Protein AF-A0A5C5WNQ5-F1 (afdb_monomer_lite)

Organism: NCBI:txid1938619

Sequence (103 aa):
MANLSSLVKAVCGLSKPLKLADGTALPASTAGWKPIAVTQDRRLCAGVFAKAKRRRKPVFRIIVWRTYRDASGIEKASTVLYPDQVDPTLRLVSQLSERMPSQ

Structure (mmCIF, N/CA/C/O backbone):
data_AF-A0A5C5WNQ5-F1
#
_entry.id   AF-A0A5C5WNQ5-F1
#
loop_
_atom_site.group_PDB
_atom_site.id
_atom_site.type_symbol
_atom_site.label_atom_id
_atom_site.label_alt_id
_atom_site.label_comp_id
_atom_site.label_asym_id
_atom_site.label_entity_id
_atom_site.label_seq_id
_atom_site.pdbx_PDB_ins_code
_atom_site.Cartn_x
_atom_site.Cartn_y
_atom_site.Cartn_z
_atom_site.occupancy
_atom_site.B_iso_or_equiv
_atom_site.auth_seq_id
_atom_site.auth_comp_id
_atom_site.auth_asym_id
_atom_site.auth_atom_id
_atom_site.pdbx_PDB_model_num
ATOM 1 N N . MET A 1 1 ? 27.068 17.906 9.321 1.00 37.78 1 MET A N 1
ATOM 2 C CA . MET A 1 1 ? 27.044 16.471 9.681 1.00 37.78 1 MET A CA 1
ATOM 3 C C . MET A 1 1 ? 25.910 15.809 8.913 1.00 37.78 1 MET A C 1
ATOM 5 O O . MET A 1 1 ? 24.752 16.011 9.259 1.00 37.78 1 MET A O 1
ATOM 9 N N . ALA A 1 2 ? 26.210 15.132 7.803 1.00 41.47 2 ALA A N 1
ATOM 10 C CA . ALA A 1 2 ? 25.186 14.435 7.030 1.00 41.47 2 ALA A CA 1
ATOM 11 C C . ALA A 1 2 ? 24.722 13.208 7.828 1.00 41.47 2 ALA A C 1
ATOM 13 O O . ALA A 1 2 ? 25.519 12.324 8.129 1.00 41.47 2 ALA A O 1
ATOM 14 N N . ASN A 1 3 ? 23.446 13.179 8.220 1.00 50.44 3 ASN A N 1
ATOM 15 C CA . ASN A 1 3 ? 22.863 12.043 8.930 1.00 50.44 3 ASN A CA 1
ATOM 16 C C . ASN A 1 3 ? 23.037 10.776 8.084 1.00 50.44 3 ASN A C 1
ATOM 18 O O . ASN A 1 3 ? 22.700 10.793 6.903 1.00 50.44 3 ASN A O 1
ATOM 22 N N . LEU A 1 4 ? 23.496 9.673 8.676 1.00 54.22 4 LEU A N 1
ATOM 23 C CA . LEU A 1 4 ? 23.700 8.379 8.003 1.00 54.22 4 LEU A CA 1
ATOM 24 C C . LEU A 1 4 ? 22.473 7.937 7.169 1.00 54.22 4 LEU A C 1
ATOM 26 O O . LEU A 1 4 ? 22.600 7.353 6.097 1.00 54.22 4 LEU A O 1
ATOM 30 N N . SER A 1 5 ? 21.270 8.315 7.617 1.00 53.09 5 SER A N 1
ATOM 31 C CA . SER A 1 5 ? 20.003 8.081 6.912 1.00 53.09 5 SER A CA 1
ATOM 32 C C . SER A 1 5 ? 19.886 8.794 5.559 1.00 53.09 5 SER A C 1
ATOM 34 O O . SER A 1 5 ? 19.148 8.330 4.697 1.00 53.09 5 SER A O 1
ATOM 36 N N . SER A 1 6 ? 20.586 9.911 5.354 1.00 51.81 6 SER A N 1
ATOM 37 C CA . SER A 1 6 ? 20.645 10.636 4.077 1.00 51.81 6 SER A CA 1
ATOM 38 C C . SER A 1 6 ? 21.569 9.954 3.065 1.00 51.81 6 SER A C 1
ATOM 40 O O . SER A 1 6 ? 21.236 9.902 1.885 1.00 51.81 6 SER A O 1
ATOM 42 N N . LEU A 1 7 ? 22.661 9.346 3.538 1.00 50.31 7 LEU A N 1
ATOM 43 C CA . LEU A 1 7 ? 23.603 8.574 2.724 1.00 50.31 7 LEU A CA 1
ATOM 44 C C . LEU A 1 7 ? 22.976 7.267 2.225 1.00 50.31 7 LEU A C 1
ATOM 46 O O . LEU A 1 7 ? 23.028 6.983 1.034 1.00 50.31 7 LEU A O 1
ATOM 50 N N . VAL A 1 8 ? 22.284 6.528 3.099 1.00 54.69 8 VAL A N 1
ATOM 51 C CA . VAL A 1 8 ? 21.554 5.308 2.700 1.00 54.69 8 VAL A CA 1
ATOM 52 C C . VAL A 1 8 ? 20.445 5.628 1.686 1.00 54.69 8 VAL A C 1
ATOM 54 O O . VAL A 1 8 ? 20.282 4.919 0.698 1.00 54.69 8 VAL A O 1
ATOM 57 N N . LYS A 1 9 ? 19.721 6.742 1.863 1.00 46.84 9 LYS A N 1
ATOM 58 C CA . LYS A 1 9 ? 18.683 7.183 0.912 1.00 46.84 9 LYS A CA 1
ATOM 59 C C . LYS A 1 9 ? 19.246 7.559 -0.458 1.00 46.84 9 LYS A C 1
ATOM 61 O O . LYS A 1 9 ? 18.605 7.265 -1.462 1.00 46.84 9 LYS A O 1
ATOM 66 N N . ALA A 1 10 ? 20.429 8.172 -0.497 1.00 48.16 10 ALA A N 1
ATOM 67 C CA . ALA A 1 10 ? 21.107 8.514 -1.743 1.00 48.16 10 ALA A CA 1
ATOM 68 C C . ALA A 1 10 ? 21.571 7.261 -2.507 1.00 48.16 10 ALA A C 1
ATOM 70 O O . ALA A 1 10 ? 21.353 7.174 -3.711 1.00 48.16 10 ALA A O 1
ATOM 71 N N . VAL A 1 11 ? 22.122 6.262 -1.806 1.00 52.59 11 VAL A N 1
ATOM 72 C CA . VAL A 1 11 ? 22.558 4.985 -2.406 1.00 52.59 11 VAL A CA 1
ATOM 73 C C . VAL A 1 11 ? 21.373 4.167 -2.940 1.00 52.59 11 VAL A C 1
ATOM 75 O O . VAL A 1 11 ? 21.499 3.497 -3.960 1.00 52.59 11 VAL A O 1
ATOM 78 N N . CYS A 1 12 ? 20.195 4.266 -2.315 1.00 53.94 12 CYS A N 1
ATOM 79 C CA . CYS A 1 12 ? 18.974 3.596 -2.779 1.00 53.94 12 CYS A CA 1
ATOM 80 C C . CYS A 1 12 ? 18.162 4.388 -3.829 1.00 53.94 12 CYS A C 1
ATOM 82 O O . CYS A 1 12 ? 17.070 3.951 -4.188 1.00 53.94 12 CYS A O 1
ATOM 84 N N . GLY A 1 13 ? 18.643 5.542 -4.312 1.00 46.59 13 GLY A N 1
ATOM 85 C CA . GLY A 1 13 ? 17.927 6.346 -5.316 1.00 46.59 13 GLY A CA 1
ATOM 86 C C . GLY A 1 13 ? 16.641 7.010 -4.803 1.00 46.59 13 GLY A C 1
ATOM 87 O O . GLY A 1 13 ? 15.755 7.347 -5.583 1.00 46.59 13 GLY A O 1
ATOM 88 N N . LEU A 1 14 ? 16.499 7.213 -3.492 1.00 51.38 14 LEU A N 1
ATOM 89 C CA . LEU A 1 14 ? 15.317 7.837 -2.895 1.00 51.38 14 LEU A CA 1
ATOM 90 C C . LEU A 1 14 ? 15.475 9.362 -2.906 1.00 51.38 14 LEU A C 1
ATOM 92 O O . LEU A 1 14 ? 16.133 9.942 -2.040 1.00 51.38 14 LEU A O 1
ATOM 96 N N . SER A 1 15 ? 14.875 10.039 -3.887 1.00 46.56 15 SER A N 1
ATOM 97 C CA . SER A 1 15 ? 14.902 11.507 -3.934 1.00 46.56 15 SER A CA 1
ATOM 98 C C . SER A 1 15 ? 13.856 12.120 -2.989 1.00 46.56 15 SER A C 1
ATOM 100 O O . SER A 1 15 ? 12.682 11.746 -3.019 1.00 46.56 15 SER A O 1
ATOM 102 N N . LYS A 1 16 ? 14.293 13.093 -2.166 1.00 51.75 16 LYS A N 1
ATOM 103 C CA . LYS A 1 16 ? 13.526 13.784 -1.096 1.00 51.75 16 LYS A CA 1
ATOM 104 C C . LYS A 1 16 ? 13.107 12.824 0.038 1.00 51.75 16 LYS A C 1
ATOM 106 O O . LYS A 1 16 ? 13.247 11.618 -0.123 1.00 51.75 16 LYS A O 1
ATOM 111 N N . PRO A 1 17 ? 12.697 13.287 1.242 1.00 53.25 17 PRO A N 1
ATOM 112 C CA . PRO A 1 17 ? 12.402 12.377 2.350 1.00 53.25 17 PRO A CA 1
ATOM 113 C C . PRO A 1 17 ? 11.101 11.606 2.082 1.00 53.25 17 PRO A C 1
ATOM 115 O O . PRO A 1 17 ? 10.059 11.889 2.669 1.00 53.25 17 PRO A O 1
ATOM 118 N N . LEU A 1 18 ? 11.169 10.619 1.191 1.00 58.59 18 LEU A N 1
ATOM 119 C CA . LEU A 1 18 ? 10.185 9.564 1.069 1.00 58.59 18 LEU A CA 1
ATOM 120 C C . LEU A 1 18 ? 10.155 8.861 2.420 1.00 58.59 18 LEU A C 1
ATOM 122 O O . LEU A 1 18 ? 11.172 8.374 2.928 1.00 58.59 18 LEU A O 1
ATOM 126 N N . LYS A 1 19 ? 8.987 8.906 3.058 1.00 66.75 19 LYS A N 1
ATOM 127 C CA . LYS A 1 19 ? 8.743 8.076 4.226 1.00 66.75 19 LYS A CA 1
ATOM 128 C C . LYS A 1 19 ? 8.670 6.646 3.725 1.00 66.75 19 LYS A C 1
ATOM 130 O O . LYS A 1 19 ? 7.908 6.359 2.808 1.00 66.75 19 LYS A O 1
ATOM 135 N N . LEU A 1 20 ? 9.491 5.794 4.317 1.00 69.00 20 LEU A N 1
ATOM 136 C CA . LEU A 1 20 ? 9.427 4.366 4.093 1.00 69.00 20 LEU A CA 1
ATOM 137 C C . LEU A 1 20 ? 8.574 3.756 5.202 1.00 69.00 20 LEU A C 1
ATOM 139 O O . LEU A 1 20 ? 8.750 4.109 6.371 1.00 69.00 20 LEU A O 1
ATOM 143 N N . ALA A 1 21 ? 7.668 2.860 4.835 1.00 69.38 21 ALA A N 1
ATOM 144 C CA . ALA A 1 21 ? 7.073 1.903 5.762 1.00 69.38 21 ALA A CA 1
ATOM 145 C C . ALA A 1 21 ? 7.347 0.507 5.210 1.00 69.38 21 ALA A C 1
ATOM 147 O O . ALA A 1 21 ? 7.141 0.273 4.020 1.00 69.38 21 ALA A O 1
ATOM 148 N N . ASP A 1 22 ? 7.892 -0.376 6.045 1.00 69.31 22 ASP A N 1
ATOM 149 C CA . ASP A 1 22 ? 8.274 -1.743 5.665 1.00 69.31 22 ASP A CA 1
ATOM 150 C C . ASP A 1 22 ? 9.117 -1.816 4.375 1.00 69.31 22 ASP A C 1
ATOM 152 O O . ASP A 1 22 ? 8.948 -2.698 3.540 1.00 69.31 22 ASP A O 1
ATOM 156 N N . GLY A 1 23 ? 10.016 -0.842 4.182 1.00 69.88 23 GLY A N 1
ATOM 157 C CA . GLY A 1 23 ? 10.899 -0.768 3.011 1.00 69.88 23 GLY A CA 1
ATOM 158 C C . GLY A 1 23 ? 10.255 -0.231 1.727 1.00 69.88 23 GLY A C 1
ATOM 159 O O . GLY A 1 23 ? 10.952 -0.120 0.727 1.00 69.88 23 GLY A O 1
ATOM 160 N N . THR A 1 24 ? 8.975 0.155 1.746 1.00 72.56 24 THR A N 1
ATOM 161 C CA . THR A 1 24 ? 8.272 0.702 0.571 1.00 72.56 24 THR A CA 1
ATOM 162 C C . THR A 1 24 ? 8.155 2.218 0.604 1.00 72.56 24 THR A C 1
ATOM 164 O O . THR A 1 24 ? 7.870 2.815 1.648 1.00 72.56 24 THR A O 1
ATOM 167 N N . ALA A 1 25 ? 8.327 2.855 -0.557 1.00 80.31 25 ALA A N 1
ATOM 168 C CA . ALA A 1 25 ? 8.052 4.275 -0.727 1.00 80.31 25 ALA A CA 1
ATOM 169 C C . ALA A 1 25 ? 6.565 4.577 -0.486 1.00 80.31 25 ALA A C 1
ATOM 171 O O . ALA A 1 25 ? 5.687 4.040 -1.165 1.00 80.31 25 ALA A O 1
ATOM 172 N N . LEU A 1 26 ? 6.278 5.469 0.465 1.00 82.81 26 LEU A N 1
ATOM 173 C CA . LEU A 1 26 ? 4.919 5.931 0.725 1.00 82.81 26 LEU A CA 1
ATOM 174 C C . LEU A 1 26 ? 4.540 7.123 -0.167 1.00 82.81 26 LEU A C 1
ATOM 176 O O . LEU A 1 26 ? 5.367 8.007 -0.417 1.00 82.81 26 LEU A O 1
ATOM 180 N N . PRO A 1 27 ? 3.268 7.223 -0.592 1.00 82.50 27 PRO A N 1
ATOM 181 C CA . PRO A 1 27 ? 2.780 8.375 -1.333 1.00 82.50 27 PRO A CA 1
ATOM 182 C C . PRO A 1 27 ? 2.750 9.619 -0.440 1.00 82.50 27 PRO A C 1
ATOM 184 O O . PRO A 1 27 ? 2.461 9.544 0.757 1.00 82.50 27 PRO A O 1
ATOM 187 N N . ALA A 1 28 ? 2.974 10.794 -1.033 1.00 80.19 28 ALA A N 1
ATOM 188 C CA . ALA A 1 28 ? 3.018 12.067 -0.307 1.00 80.19 28 ALA A CA 1
ATOM 189 C C . ALA A 1 28 ? 1.726 12.377 0.481 1.00 80.19 28 ALA A C 1
ATOM 191 O O . ALA A 1 28 ? 1.772 13.049 1.510 1.00 80.19 28 ALA A O 1
ATOM 192 N N . SER A 1 29 ? 0.582 11.830 0.056 1.00 77.19 29 SER A N 1
ATOM 193 C CA . SER A 1 29 ? -0.713 11.958 0.741 1.00 77.19 29 SER A CA 1
ATOM 194 C C . SER A 1 29 ? -0.742 11.351 2.155 1.00 77.19 29 SER A C 1
ATOM 196 O O . SER A 1 29 ? -1.631 11.682 2.943 1.00 77.19 29 SER A O 1
ATOM 198 N N . THR A 1 30 ? 0.229 10.497 2.497 1.00 81.62 30 THR A N 1
ATOM 199 C CA . THR A 1 30 ? 0.402 9.900 3.836 1.00 81.62 30 THR A CA 1
ATOM 200 C C . THR A 1 30 ? 1.173 10.806 4.799 1.00 81.62 30 THR A C 1
ATOM 202 O O . THR A 1 30 ? 1.344 10.469 5.974 1.00 81.62 30 THR A O 1
ATOM 205 N N . ALA A 1 31 ? 1.637 11.979 4.354 1.00 81.56 31 ALA A N 1
ATOM 206 C CA . ALA A 1 31 ? 2.351 12.916 5.212 1.00 81.56 31 ALA A CA 1
ATOM 207 C C . ALA A 1 31 ? 1.505 13.304 6.443 1.00 81.56 31 ALA A C 1
ATOM 209 O O . ALA A 1 31 ? 0.366 13.754 6.344 1.00 81.56 31 ALA A O 1
ATOM 210 N N . GLY A 1 32 ? 2.073 13.104 7.635 1.00 81.75 32 GLY A N 1
ATOM 211 C CA . GLY A 1 32 ? 1.398 13.358 8.912 1.00 81.75 32 GLY A CA 1
ATOM 212 C C . GLY A 1 32 ? 0.442 12.251 9.374 1.00 81.75 32 GLY A C 1
ATOM 213 O O . GLY A 1 32 ? -0.234 12.437 10.386 1.00 81.75 32 GLY A O 1
ATOM 214 N N . TRP A 1 33 ? 0.394 11.118 8.673 1.00 86.06 33 TRP A N 1
ATOM 215 C CA . TRP A 1 33 ? -0.302 9.915 9.116 1.00 86.06 33 TRP A CA 1
ATOM 216 C C . TRP A 1 33 ? 0.695 8.858 9.610 1.00 86.06 33 TRP A C 1
ATOM 218 O O . TRP A 1 33 ? 1.822 8.774 9.116 1.00 86.06 33 TRP A O 1
ATOM 228 N N . LYS A 1 34 ? 0.290 8.066 10.606 1.00 86.50 34 LYS A N 1
ATOM 229 C CA . LYS A 1 34 ? 1.065 6.946 11.150 1.00 86.50 34 LYS A CA 1
ATOM 230 C C . LYS A 1 34 ? 0.615 5.648 10.464 1.00 86.50 34 LYS A C 1
ATOM 232 O O . LYS A 1 34 ? -0.581 5.364 10.526 1.00 86.50 34 LYS A O 1
ATOM 237 N N . PRO A 1 35 ? 1.512 4.873 9.829 1.00 86.31 35 PRO A N 1
ATOM 238 C CA . PRO A 1 35 ? 1.156 3.559 9.299 1.00 86.31 35 PRO A CA 1
ATOM 239 C C . PRO A 1 35 ? 0.821 2.605 10.454 1.00 86.31 35 PRO A C 1
ATOM 241 O O . PRO A 1 35 ? 1.513 2.604 11.474 1.00 86.31 35 PRO A O 1
ATOM 244 N N . ILE A 1 36 ? -0.261 1.840 10.310 1.00 86.06 36 ILE A N 1
ATOM 245 C CA . ILE A 1 36 ? -0.674 0.786 11.254 1.00 86.06 36 ILE A CA 1
ATOM 246 C C . ILE A 1 36 ? -0.384 -0.583 10.656 1.00 86.06 36 ILE A C 1
ATOM 248 O O . ILE A 1 36 ? 0.230 -1.418 11.305 1.00 86.06 36 ILE A O 1
ATOM 252 N N . ALA A 1 37 ? -0.823 -0.787 9.419 1.00 85.81 37 ALA A N 1
ATOM 253 C CA . ALA A 1 37 ? -0.601 -2.006 8.667 1.00 85.81 37 ALA A CA 1
ATOM 254 C C . ALA A 1 37 ? -0.326 -1.625 7.218 1.00 85.81 37 ALA A C 1
ATOM 256 O O . ALA A 1 37 ? -1.023 -0.771 6.662 1.00 85.81 37 ALA A O 1
ATOM 257 N N . VAL A 1 38 ? 0.682 -2.249 6.620 1.00 86.31 38 VAL A N 1
ATOM 258 C CA . VAL A 1 38 ? 0.997 -2.134 5.199 1.00 86.31 38 VAL A CA 1
ATOM 259 C C . VAL A 1 38 ? 1.093 -3.546 4.627 1.00 86.31 38 VAL A C 1
ATOM 261 O O . VAL A 1 38 ? 1.565 -4.482 5.276 1.00 86.31 38 VAL A O 1
ATOM 264 N N . THR A 1 39 ? 0.576 -3.716 3.420 1.00 87.25 39 THR A N 1
ATOM 265 C CA . THR A 1 39 ? 0.716 -4.930 2.624 1.00 87.25 39 THR A CA 1
ATOM 266 C C . THR A 1 39 ? 1.118 -4.544 1.209 1.00 87.25 39 THR A C 1
ATOM 268 O O . THR A 1 39 ? 0.816 -3.444 0.737 1.00 87.25 39 THR A O 1
ATOM 271 N N . GLN A 1 40 ? 1.831 -5.438 0.541 1.00 85.81 40 GLN A N 1
ATOM 272 C CA . GLN A 1 40 ? 2.346 -5.217 -0.799 1.00 85.81 40 GLN A CA 1
ATOM 273 C C . GLN A 1 40 ? 2.193 -6.479 -1.640 1.00 85.81 40 GLN A C 1
ATOM 275 O O . GLN A 1 40 ? 2.413 -7.588 -1.155 1.00 85.81 40 GLN A O 1
ATOM 280 N N . ASP A 1 41 ? 1.864 -6.286 -2.911 1.00 84.75 41 ASP A N 1
ATOM 281 C CA . ASP A 1 41 ? 1.897 -7.304 -3.951 1.00 84.75 41 ASP A CA 1
ATOM 282 C C . ASP A 1 41 ? 2.568 -6.725 -5.200 1.00 84.75 41 ASP A C 1
ATOM 284 O O . ASP A 1 41 ? 2.009 -5.886 -5.914 1.00 84.75 41 ASP A O 1
ATOM 288 N N . ARG A 1 42 ? 3.800 -7.182 -5.454 1.00 80.38 42 ARG A N 1
ATOM 289 C CA . ARG A 1 42 ? 4.666 -6.798 -6.580 1.00 80.38 42 ARG A CA 1
ATOM 290 C C . ARG A 1 42 ? 4.874 -5.286 -6.718 1.00 80.38 42 ARG A C 1
ATOM 292 O O . ARG A 1 42 ? 5.895 -4.769 -6.286 1.00 80.38 42 ARG A O 1
ATOM 299 N N . ARG A 1 43 ? 3.945 -4.598 -7.387 1.00 81.38 43 ARG A N 1
ATOM 300 C CA . ARG A 1 43 ? 3.990 -3.156 -7.696 1.00 81.38 43 ARG A CA 1
ATOM 301 C C . ARG A 1 43 ? 2.880 -2.363 -7.015 1.00 81.38 43 ARG A C 1
ATOM 303 O O . ARG A 1 43 ? 2.867 -1.142 -7.132 1.00 81.38 43 ARG A O 1
ATOM 310 N N . LEU A 1 44 ? 1.939 -3.039 -6.363 1.00 88.38 44 LEU A N 1
ATOM 311 C CA . LEU A 1 44 ? 0.827 -2.437 -5.645 1.00 88.38 44 LEU A CA 1
ATOM 312 C C . LEU A 1 44 ? 1.047 -2.593 -4.148 1.00 88.38 44 LEU A C 1
ATOM 314 O O . LEU A 1 44 ? 1.507 -3.619 -3.659 1.00 88.38 44 LEU A O 1
ATOM 318 N N . CYS A 1 45 ? 0.686 -1.558 -3.422 1.00 89.06 45 CYS A N 1
ATOM 319 C CA . CYS A 1 45 ? 0.786 -1.471 -1.986 1.00 89.06 45 CYS A CA 1
ATOM 320 C C . CYS A 1 45 ? -0.547 -0.957 -1.459 1.00 89.06 45 CYS A C 1
ATOM 322 O O . CYS A 1 45 ? -1.181 -0.088 -2.061 1.00 89.06 45 CYS A O 1
ATOM 324 N N . ALA A 1 46 ? -0.961 -1.467 -0.314 1.00 89.69 46 ALA A N 1
ATOM 325 C CA . ALA A 1 46 ? -2.107 -0.961 0.411 1.00 89.69 46 ALA A CA 1
ATOM 326 C C . ALA A 1 46 ? -1.712 -0.770 1.870 1.00 89.69 46 ALA A C 1
ATOM 328 O O . ALA A 1 46 ? -0.934 -1.542 2.428 1.00 89.69 46 ALA A O 1
ATOM 329 N N . GLY A 1 47 ? -2.257 0.255 2.511 1.00 88.50 47 GLY A N 1
ATOM 330 C CA . GLY A 1 47 ? -1.941 0.543 3.897 1.00 88.50 47 GLY A CA 1
ATOM 331 C C . GLY A 1 47 ? -3.071 1.232 4.631 1.00 88.50 47 GLY A C 1
ATOM 332 O O . GLY A 1 47 ? -3.813 2.041 4.068 1.00 88.50 47 GLY A O 1
ATOM 333 N N . VAL A 1 48 ? -3.165 0.914 5.915 1.00 87.94 48 VAL A N 1
ATOM 334 C CA . VAL A 1 48 ? -4.038 1.569 6.881 1.00 87.94 48 VAL A CA 1
ATOM 335 C C . VAL A 1 48 ? -3.205 2.570 7.653 1.00 87.94 48 VAL A C 1
ATOM 337 O O . VAL A 1 48 ? -2.190 2.229 8.265 1.00 87.94 48 VAL A O 1
ATOM 340 N N . PHE A 1 49 ? -3.660 3.812 7.660 1.00 88.31 49 PHE A N 1
ATOM 341 C CA . PHE A 1 49 ? -2.980 4.905 8.322 1.00 88.31 49 PHE A CA 1
ATOM 342 C C . PHE A 1 49 ? -3.894 5.546 9.356 1.00 88.31 49 PHE A C 1
ATOM 344 O O . PHE A 1 49 ? -5.058 5.819 9.072 1.00 88.31 49 PHE A O 1
ATOM 351 N N . ALA A 1 50 ? -3.361 5.849 10.535 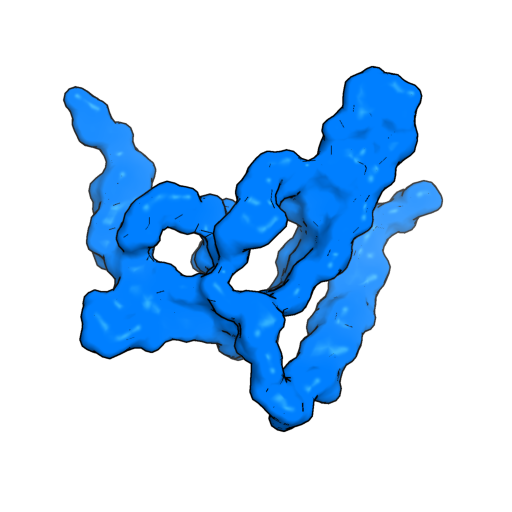1.00 87.75 50 ALA A N 1
ATOM 352 C CA . ALA A 1 50 ? -4.066 6.604 11.559 1.00 87.75 50 ALA A CA 1
ATOM 353 C C . ALA A 1 50 ? -3.516 8.015 11.706 1.00 87.75 50 ALA A C 1
ATOM 355 O O . ALA A 1 50 ? -2.307 8.259 11.677 1.00 87.75 50 ALA A O 1
ATOM 356 N N . LYS A 1 51 ? -4.424 8.950 11.962 1.00 87.50 51 LYS A N 1
ATOM 357 C CA . LYS A 1 51 ? -4.097 10.283 12.449 1.00 87.50 51 LYS A CA 1
ATOM 358 C C . LYS A 1 51 ? -4.713 10.463 13.827 1.00 87.50 51 LYS A C 1
ATOM 360 O O . LYS A 1 51 ? -5.938 10.496 13.978 1.00 87.50 51 LYS A O 1
ATOM 365 N N . ALA A 1 52 ? -3.848 10.574 14.833 1.00 79.56 52 ALA A N 1
ATOM 366 C CA . ALA A 1 52 ? -4.267 10.872 16.192 1.00 79.56 52 ALA A CA 1
ATOM 367 C C . ALA A 1 52 ? -4.917 12.262 16.242 1.00 79.56 52 ALA A C 1
ATOM 369 O O . ALA A 1 52 ? -4.396 13.232 15.685 1.00 79.56 52 ALA A O 1
ATOM 370 N N . LYS A 1 53 ? -6.059 12.364 16.924 1.00 78.81 53 LYS A N 1
ATOM 371 C CA . LYS A 1 53 ? -6.693 13.639 17.266 1.00 78.81 53 LYS A CA 1
ATOM 372 C C . LYS A 1 53 ? -6.614 13.801 18.779 1.00 78.81 53 LYS A C 1
ATOM 374 O O . LYS A 1 53 ? -7.059 12.923 19.501 1.00 78.81 53 LYS A O 1
ATOM 379 N N . ARG A 1 54 ? -6.090 14.937 19.260 1.00 70.25 54 ARG A N 1
ATOM 380 C CA . ARG A 1 54 ? -5.850 15.209 20.697 1.00 70.25 54 ARG A CA 1
ATOM 381 C C . ARG A 1 54 ? -7.044 14.914 21.623 1.00 70.25 54 ARG A C 1
ATOM 383 O O . ARG A 1 54 ? -6.824 14.627 22.787 1.00 70.25 54 ARG A O 1
ATOM 390 N N . ARG A 1 55 ? -8.285 15.041 21.136 1.00 73.50 55 ARG A N 1
ATOM 391 C CA . ARG A 1 55 ? -9.520 14.915 21.940 1.00 73.50 55 ARG A CA 1
ATOM 392 C C . ARG A 1 55 ? -10.617 14.065 21.284 1.00 73.50 55 ARG A C 1
ATOM 394 O O . ARG A 1 55 ? -11.770 14.136 21.689 1.00 73.50 55 ARG A O 1
ATOM 401 N N . ARG A 1 56 ? -10.312 13.333 20.210 1.00 75.69 56 ARG A N 1
ATOM 402 C CA . ARG A 1 56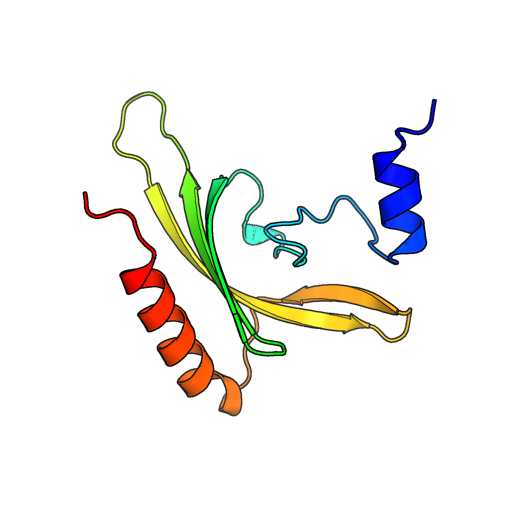 ? -11.310 12.540 19.466 1.00 75.69 56 ARG A CA 1
ATOM 403 C C . ARG A 1 56 ? -10.740 11.175 19.113 1.00 75.69 56 ARG A C 1
ATOM 405 O O . ARG A 1 56 ? -9.522 11.026 19.043 1.00 75.69 56 ARG A O 1
ATOM 412 N N . LYS A 1 57 ? -11.632 10.220 18.826 1.00 79.75 57 LYS A N 1
ATOM 413 C CA . LYS A 1 57 ? -11.254 8.921 18.259 1.00 79.75 57 LYS A CA 1
ATOM 414 C C . LYS A 1 57 ? -10.309 9.127 17.057 1.00 79.75 57 LYS A C 1
ATOM 416 O O . LYS A 1 57 ? -10.508 10.084 16.291 1.00 79.75 57 LYS A O 1
ATOM 421 N N . PRO A 1 58 ? -9.262 8.294 16.919 1.00 81.31 58 PRO A N 1
ATOM 422 C CA . PRO A 1 58 ? -8.331 8.385 15.801 1.00 81.31 58 PRO A CA 1
ATOM 423 C C . PRO A 1 58 ? -9.085 8.269 14.474 1.00 81.31 58 PRO A C 1
ATOM 425 O O . PRO A 1 58 ? -10.061 7.531 14.363 1.00 81.31 58 PRO A O 1
ATOM 428 N N . VAL A 1 59 ? -8.645 9.033 13.473 1.00 85.75 59 VAL A N 1
ATOM 429 C CA . VAL A 1 59 ? -9.169 8.894 12.109 1.00 85.75 59 VAL A CA 1
ATOM 430 C C . VAL A 1 59 ? -8.286 7.908 11.377 1.00 85.75 59 VAL A C 1
ATOM 432 O O . VAL A 1 59 ? -7.067 8.086 11.352 1.00 85.75 59 VAL A O 1
ATOM 435 N N . PHE A 1 60 ? -8.909 6.911 10.766 1.00 85.44 60 PHE A N 1
ATOM 436 C CA . PHE A 1 60 ? -8.235 5.924 9.939 1.00 85.44 60 PHE A CA 1
ATOM 437 C C . PHE A 1 60 ? -8.455 6.241 8.464 1.00 85.44 60 PHE A C 1
ATOM 439 O O . PHE A 1 60 ? -9.495 6.778 8.077 1.00 85.44 60 PHE A O 1
ATOM 446 N N . ARG A 1 61 ? -7.463 5.923 7.641 1.00 85.12 61 ARG A N 1
ATOM 447 C CA . ARG A 1 61 ? -7.536 6.042 6.190 1.00 85.12 61 ARG A CA 1
ATOM 448 C C . ARG A 1 61 ? -6.867 4.838 5.555 1.00 85.12 61 ARG A C 1
ATOM 450 O O . ARG A 1 61 ? -5.723 4.535 5.882 1.00 85.12 61 ARG A O 1
ATOM 457 N N . ILE A 1 62 ? -7.572 4.196 4.633 1.00 86.94 62 ILE A N 1
ATOM 458 C CA . ILE A 1 62 ? -7.001 3.178 3.754 1.00 86.94 62 ILE A CA 1
ATOM 459 C C . ILE A 1 62 ? -6.496 3.894 2.505 1.00 86.94 62 ILE A C 1
ATOM 461 O O . ILE A 1 62 ? -7.189 4.746 1.942 1.00 86.94 62 ILE A O 1
ATOM 465 N N . ILE A 1 63 ? -5.263 3.603 2.109 1.00 88.06 63 ILE A N 1
ATOM 466 C CA . ILE A 1 63 ? -4.654 4.136 0.893 1.00 88.06 63 ILE A CA 1
ATOM 467 C C . ILE A 1 63 ? -4.081 2.961 0.124 1.00 88.06 63 ILE A C 1
ATOM 469 O O . ILE A 1 63 ? -3.392 2.126 0.701 1.00 88.06 63 ILE A O 1
ATOM 473 N N . VAL A 1 64 ? -4.344 2.937 -1.176 1.00 89.00 64 VAL A N 1
ATOM 474 C CA . VAL A 1 64 ? -3.720 2.015 -2.119 1.00 89.00 64 VAL A CA 1
ATOM 475 C C . VAL A 1 64 ? -2.870 2.850 -3.064 1.00 89.00 64 VAL A C 1
ATOM 477 O O . VAL A 1 64 ? -3.282 3.928 -3.504 1.00 89.00 64 VAL A O 1
ATOM 480 N N . TRP A 1 65 ? -1.652 2.399 -3.319 1.00 89.94 65 TRP A N 1
ATOM 481 C CA . TRP A 1 65 ? -0.712 3.069 -4.199 1.00 89.94 65 TRP A CA 1
ATOM 482 C C . TRP A 1 65 ? 0.133 2.053 -4.948 1.00 89.94 65 TRP A C 1
ATOM 484 O O . TRP A 1 65 ? 0.282 0.913 -4.530 1.00 89.94 65 TRP A O 1
ATOM 494 N N . ARG A 1 66 ? 0.715 2.481 -6.060 1.00 88.06 66 ARG A N 1
ATOM 495 C CA . ARG A 1 66 ? 1.748 1.743 -6.772 1.00 88.06 66 ARG A CA 1
ATOM 496 C C . ARG A 1 66 ? 3.114 2.336 -6.494 1.00 88.06 66 ARG A C 1
ATOM 498 O O . ARG A 1 66 ? 3.242 3.562 -6.405 1.00 88.06 66 ARG A O 1
ATOM 505 N N . THR A 1 67 ? 4.122 1.482 -6.425 1.00 86.06 67 THR A N 1
ATOM 506 C CA . THR A 1 67 ? 5.528 1.884 -6.440 1.00 86.06 67 THR A CA 1
ATOM 507 C C . THR A 1 67 ? 6.133 1.575 -7.806 1.00 86.06 67 THR A C 1
ATOM 509 O O . THR A 1 67 ? 5.825 0.567 -8.445 1.00 86.06 67 THR A O 1
ATOM 512 N N . TYR A 1 68 ? 6.950 2.487 -8.317 1.00 84.38 68 TYR A N 1
ATOM 513 C CA . TYR A 1 68 ? 7.668 2.307 -9.576 1.00 84.38 68 TYR A CA 1
ATOM 514 C C . TYR A 1 68 ? 8.980 3.078 -9.537 1.00 84.38 68 TYR A C 1
ATOM 516 O O . TYR A 1 68 ? 9.093 4.074 -8.828 1.00 84.38 68 TYR A O 1
ATOM 524 N N . ARG A 1 69 ? 9.970 2.635 -10.312 1.00 83.56 69 ARG A N 1
ATOM 525 C CA . ARG A 1 69 ? 11.171 3.431 -10.566 1.00 83.56 69 ARG A CA 1
ATOM 526 C C . ARG A 1 69 ? 10.962 4.252 -11.824 1.00 83.56 69 ARG A C 1
ATOM 528 O O . ARG A 1 69 ? 10.463 3.727 -12.820 1.00 83.56 69 ARG A O 1
ATOM 535 N N . ASP A 1 70 ? 11.286 5.535 -11.764 1.00 82.06 70 ASP A N 1
ATOM 536 C CA . ASP A 1 70 ? 11.319 6.359 -12.966 1.00 82.06 70 ASP A CA 1
ATOM 537 C C . ASP A 1 70 ? 12.556 6.053 -13.825 1.00 82.06 70 ASP A C 1
ATOM 539 O O . ASP A 1 70 ? 13.414 5.249 -13.456 1.00 82.06 70 ASP A O 1
ATOM 543 N N . ALA A 1 71 ? 12.642 6.694 -14.993 1.00 82.38 71 ALA A N 1
ATOM 544 C CA . ALA A 1 71 ? 13.765 6.528 -15.915 1.00 82.38 71 ALA A CA 1
ATOM 545 C C . ALA A 1 71 ? 15.124 6.922 -15.300 1.00 82.38 71 ALA A C 1
ATOM 547 O O . ALA A 1 71 ? 16.162 6.480 -15.777 1.00 82.38 71 ALA A O 1
ATOM 548 N N . SER A 1 72 ? 15.123 7.720 -14.229 1.00 82.31 72 SER A N 1
ATOM 549 C CA . SER A 1 72 ? 16.318 8.109 -13.477 1.00 82.31 72 SER A CA 1
ATOM 550 C C . SER A 1 72 ? 16.670 7.113 -12.362 1.00 82.31 72 SER A C 1
ATOM 552 O O . SER A 1 72 ? 17.575 7.374 -11.574 1.00 82.31 72 SER A O 1
ATOM 554 N N . GLY A 1 73 ? 15.961 5.983 -12.271 1.00 76.38 73 GLY A N 1
ATOM 555 C CA . GLY A 1 73 ? 16.161 4.963 -11.243 1.00 76.38 73 GLY A CA 1
ATOM 556 C C . GLY A 1 73 ? 15.584 5.333 -9.875 1.00 76.38 73 GLY A C 1
ATOM 557 O O . GLY A 1 73 ? 15.787 4.589 -8.915 1.00 76.38 73 GLY A O 1
ATOM 558 N N . ILE A 1 74 ? 14.851 6.446 -9.774 1.00 78.00 74 ILE A N 1
ATOM 559 C CA . ILE A 1 74 ? 14.303 6.948 -8.515 1.00 78.00 74 ILE A CA 1
ATOM 560 C C . ILE A 1 74 ? 12.985 6.246 -8.221 1.00 78.00 74 ILE A C 1
ATOM 562 O O . ILE A 1 74 ? 12.066 6.243 -9.044 1.00 78.00 74 ILE A O 1
ATOM 566 N N . GLU A 1 75 ? 12.863 5.688 -7.020 1.00 78.00 75 GLU A N 1
ATOM 567 C CA . GLU A 1 75 ? 11.618 5.073 -6.571 1.00 78.00 75 GLU A CA 1
ATOM 568 C C . GLU A 1 75 ? 10.552 6.137 -6.267 1.00 78.00 75 GLU A C 1
ATOM 570 O O . GLU A 1 75 ? 10.785 7.117 -5.554 1.00 78.00 75 GLU A O 1
ATOM 575 N N . LYS A 1 76 ? 9.359 5.941 -6.823 1.00 82.19 76 LYS A N 1
ATOM 576 C CA . LYS A 1 76 ? 8.200 6.823 -6.709 1.00 82.19 76 LYS A CA 1
ATOM 577 C C . LYS A 1 76 ? 6.977 6.034 -6.281 1.00 82.19 76 LYS A C 1
ATOM 579 O O . LYS A 1 76 ? 6.812 4.872 -6.637 1.00 82.19 76 LYS A O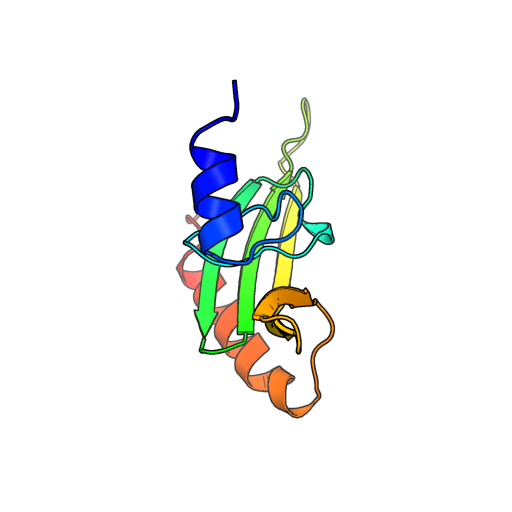 1
ATOM 584 N N . ALA A 1 77 ? 6.086 6.715 -5.571 1.00 85.12 77 ALA A N 1
ATOM 585 C CA . ALA A 1 77 ? 4.786 6.200 -5.170 1.00 85.12 77 ALA A CA 1
ATOM 586 C C . ALA A 1 77 ? 3.667 7.030 -5.814 1.00 85.12 77 ALA A C 1
ATOM 588 O O . ALA A 1 77 ? 3.711 8.262 -5.794 1.00 85.12 77 ALA A O 1
ATOM 589 N N . SER A 1 78 ? 2.654 6.372 -6.378 1.00 83.38 78 SER A N 1
ATOM 590 C CA . SER A 1 78 ? 1.493 7.025 -6.995 1.00 83.38 78 SER A CA 1
ATOM 591 C C . SER A 1 78 ? 0.198 6.353 -6.568 1.00 83.38 78 SER A C 1
ATOM 593 O O . SER A 1 78 ? 0.110 5.135 -6.545 1.00 83.38 78 SER A O 1
ATOM 595 N N . THR A 1 79 ? -0.829 7.140 -6.266 1.00 83.94 79 THR A N 1
ATOM 596 C CA . THR A 1 79 ? -2.179 6.639 -5.960 1.00 83.94 79 THR A CA 1
ATOM 597 C C . THR A 1 79 ? -3.054 6.490 -7.208 1.00 83.94 79 THR A C 1
ATOM 599 O O . THR A 1 79 ? -4.232 6.179 -7.089 1.00 83.94 79 THR A O 1
ATOM 602 N N . VAL A 1 80 ? -2.512 6.761 -8.400 1.00 84.00 80 VAL A N 1
ATOM 603 C CA . VAL A 1 80 ? -3.219 6.556 -9.670 1.00 84.00 80 VAL A CA 1
ATOM 604 C C . VAL A 1 80 ? -3.061 5.095 -10.068 1.00 84.00 80 VAL A C 1
ATOM 606 O O . VAL A 1 80 ? -1.933 4.644 -10.294 1.00 84.00 80 VAL A O 1
ATOM 609 N N . LEU A 1 81 ? -4.189 4.391 -10.136 1.00 82.62 81 LEU A N 1
ATOM 610 C CA . LEU A 1 81 ? -4.292 2.979 -10.496 1.00 82.62 81 LEU A CA 1
ATOM 611 C C . LEU A 1 81 ? -4.829 2.841 -11.922 1.00 82.62 81 LEU A C 1
ATOM 613 O O . LEU A 1 81 ? -5.648 3.651 -12.358 1.00 82.62 81 LEU A O 1
ATOM 617 N N . TYR A 1 82 ? -4.370 1.818 -12.635 1.00 84.38 82 TYR A N 1
ATOM 618 C C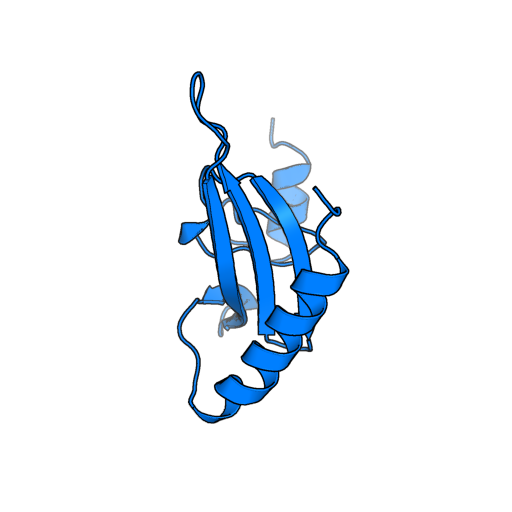A . TYR A 1 82 ? -4.923 1.445 -13.936 1.00 84.38 82 TYR A CA 1
ATOM 619 C C . TYR A 1 82 ? -6.098 0.464 -13.781 1.00 84.38 82 TYR A C 1
ATOM 621 O O . TYR A 1 82 ? -6.214 -0.178 -12.734 1.00 84.38 82 TYR A O 1
ATOM 629 N N . PRO A 1 83 ? -6.982 0.329 -14.788 1.00 83.19 83 PRO A N 1
ATOM 630 C CA . PRO A 1 83 ? -8.153 -0.547 -14.692 1.00 83.19 83 PRO A CA 1
ATOM 631 C C . PRO A 1 83 ? -7.824 -2.011 -14.354 1.00 83.19 83 PRO A C 1
ATOM 633 O O . PRO A 1 83 ? -8.515 -2.623 -13.548 1.00 83.19 83 PRO A O 1
ATOM 636 N N . ASP A 1 84 ? -6.725 -2.550 -14.885 1.00 85.88 84 ASP A N 1
ATOM 637 C CA . ASP A 1 84 ? -6.224 -3.908 -14.608 1.00 85.88 84 ASP A CA 1
ATOM 638 C C . ASP A 1 84 ? -5.730 -4.101 -13.162 1.00 85.88 84 ASP A C 1
ATOM 640 O O . ASP A 1 84 ? -5.505 -5.221 -12.706 1.00 85.88 84 ASP A O 1
ATOM 644 N N . GLN A 1 85 ? -5.566 -3.008 -12.419 1.00 82.25 85 GLN A N 1
ATOM 645 C CA . GLN A 1 85 ? -5.047 -3.001 -11.053 1.00 82.25 85 GLN A CA 1
ATOM 646 C C . GLN A 1 85 ? -6.155 -2.962 -9.997 1.00 82.25 85 GLN A C 1
ATOM 648 O O . GLN A 1 85 ? -5.848 -2.996 -8.802 1.00 82.25 85 GLN A O 1
ATOM 653 N N . VAL A 1 86 ? -7.428 -2.912 -10.403 1.00 80.25 86 VAL A N 1
ATOM 654 C CA . VAL A 1 86 ? -8.574 -2.830 -9.484 1.00 80.25 86 VAL A CA 1
ATOM 655 C C . VAL A 1 86 ? -8.762 -4.131 -8.698 1.00 80.25 86 VAL A C 1
ATOM 657 O O . VAL A 1 86 ? -8.805 -4.087 -7.469 1.00 80.25 86 VAL A O 1
ATOM 660 N N . ASP A 1 87 ? -8.781 -5.293 -9.352 1.00 82.50 87 ASP A N 1
ATOM 661 C CA . ASP A 1 87 ? -8.976 -6.572 -8.647 1.00 82.50 87 ASP A CA 1
ATOM 662 C C . ASP A 1 87 ? -7.827 -6.905 -7.674 1.00 82.50 87 ASP A C 1
ATOM 664 O O . ASP A 1 87 ? -8.096 -7.226 -6.509 1.00 82.50 87 ASP A O 1
ATOM 668 N N . PRO A 1 88 ? -6.538 -6.749 -8.056 1.00 82.75 88 PRO A N 1
ATOM 669 C CA . PRO A 1 88 ? -5.428 -6.892 -7.113 1.00 82.75 88 PRO A CA 1
ATOM 670 C C . PRO A 1 88 ? -5.516 -5.914 -5.936 1.00 82.75 88 PRO A C 1
ATOM 672 O O . PRO A 1 88 ? -5.173 -6.261 -4.805 1.00 82.75 88 PRO A O 1
ATOM 675 N N . THR A 1 89 ? -6.013 -4.699 -6.182 1.00 83.69 89 THR A N 1
ATOM 676 C CA . THR A 1 89 ? -6.227 -3.692 -5.139 1.00 83.69 89 THR A CA 1
ATOM 677 C C . THR A 1 89 ? -7.255 -4.158 -4.112 1.00 83.69 89 THR A C 1
ATOM 679 O O . THR A 1 89 ? -7.000 -4.067 -2.911 1.00 83.69 89 THR A O 1
ATOM 682 N N . LEU A 1 90 ? -8.394 -4.689 -4.556 1.00 84.25 90 LEU A N 1
ATOM 683 C CA . LEU A 1 90 ? -9.430 -5.198 -3.653 1.00 84.25 90 LEU A CA 1
ATOM 684 C C . LEU A 1 90 ? -8.912 -6.369 -2.812 1.00 84.25 90 LEU A C 1
ATOM 686 O O . LEU A 1 90 ? -9.136 -6.408 -1.599 1.00 84.25 90 LEU A O 1
ATOM 690 N N . ARG A 1 91 ? -8.135 -7.270 -3.423 1.00 85.62 91 ARG A N 1
ATOM 691 C CA . ARG A 1 91 ? -7.479 -8.374 -2.711 1.00 85.62 91 ARG A CA 1
ATOM 692 C C . ARG A 1 91 ? -6.513 -7.871 -1.635 1.00 85.62 91 ARG A C 1
ATOM 694 O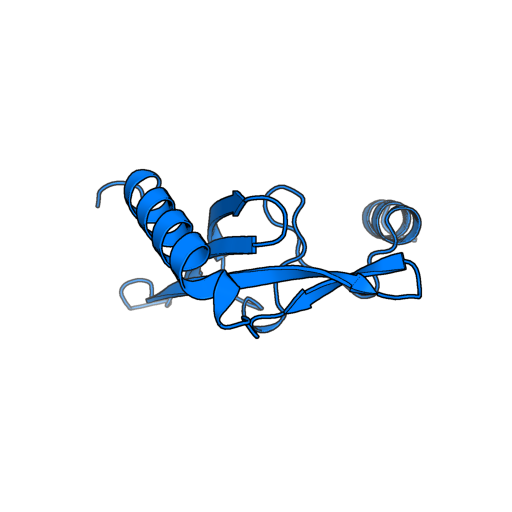 O . ARG A 1 91 ? -6.550 -8.362 -0.507 1.00 85.62 91 ARG A O 1
ATOM 701 N N . LEU A 1 92 ? -5.684 -6.876 -1.955 1.00 84.31 92 LEU A N 1
ATOM 702 C CA . LEU A 1 92 ? -4.763 -6.257 -0.995 1.00 84.31 92 LEU A CA 1
ATOM 703 C C . LEU A 1 92 ? -5.506 -5.591 0.168 1.00 84.31 92 LEU A C 1
ATOM 705 O O . LEU A 1 92 ? -5.090 -5.707 1.320 1.00 84.31 92 LEU A O 1
ATOM 709 N N . VAL A 1 93 ? -6.624 -4.918 -0.107 1.00 85.50 93 VAL A N 1
ATOM 710 C CA . VAL A 1 93 ? -7.451 -4.309 0.943 1.00 85.50 93 VAL A CA 1
ATOM 711 C C . VAL A 1 93 ? -8.074 -5.375 1.848 1.00 85.50 93 VAL A C 1
ATOM 713 O O . VAL A 1 93 ? -8.083 -5.194 3.065 1.00 85.50 93 VAL A O 1
ATOM 716 N N . SER A 1 94 ? -8.519 -6.509 1.300 1.00 85.12 94 SER A N 1
ATOM 717 C CA . SER A 1 94 ? -9.012 -7.635 2.108 1.00 85.12 94 SER A CA 1
ATOM 718 C C . SER A 1 94 ? -7.938 -8.157 3.070 1.00 85.12 94 SER A C 1
ATOM 720 O O . SER A 1 94 ? -8.204 -8.328 4.257 1.00 85.12 94 SER A O 1
ATOM 722 N N . GLN A 1 95 ? -6.697 -8.314 2.598 1.00 84.38 95 GLN A N 1
ATOM 723 C CA . GLN A 1 95 ? -5.566 -8.737 3.438 1.00 84.38 95 GLN A CA 1
ATOM 724 C C . GLN A 1 95 ? -5.236 -7.735 4.552 1.00 84.38 95 GLN A C 1
ATOM 726 O O . GLN A 1 95 ? -4.762 -8.119 5.621 1.00 84.38 95 GLN A O 1
ATOM 731 N N . LEU A 1 96 ? -5.471 -6.436 4.333 1.00 81.62 96 LEU A N 1
ATOM 732 C CA . LEU A 1 96 ? -5.311 -5.442 5.397 1.00 81.62 96 LEU A CA 1
ATOM 733 C C . LEU A 1 96 ? -6.333 -5.623 6.510 1.00 81.62 96 LEU A C 1
ATOM 735 O O . LEU A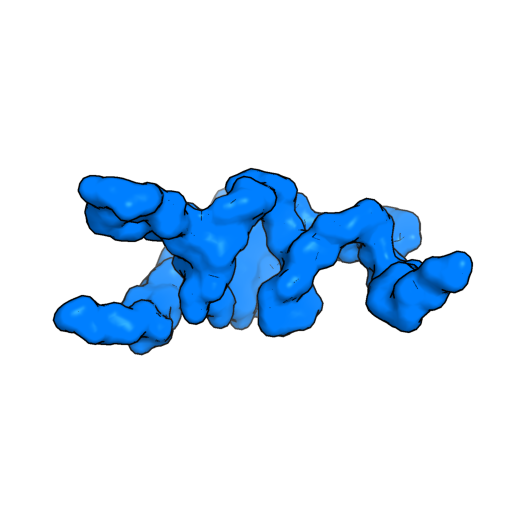 1 96 ? -5.993 -5.377 7.664 1.00 81.62 96 LEU A O 1
ATOM 739 N N . SER A 1 97 ? -7.559 -6.031 6.174 1.00 76.44 97 SER A N 1
ATOM 740 C CA . SER A 1 97 ? -8.604 -6.274 7.169 1.00 76.44 97 SER A CA 1
ATOM 741 C C . SER A 1 97 ? -8.192 -7.372 8.147 1.00 76.44 97 SER A C 1
ATOM 743 O O . SER A 1 97 ? -8.421 -7.229 9.342 1.00 76.44 97 SER A O 1
ATOM 745 N N . GLU A 1 98 ? -7.525 -8.421 7.663 1.00 77.44 98 GLU A N 1
ATOM 746 C CA . GLU A 1 98 ? -6.998 -9.512 8.496 1.00 77.44 98 GLU A CA 1
ATOM 747 C C . GLU A 1 98 ? -5.840 -9.062 9.401 1.00 77.44 98 GLU A C 1
ATOM 749 O O . GLU A 1 98 ? -5.644 -9.605 10.484 1.00 77.44 98 GLU A O 1
ATOM 754 N N . ARG A 1 99 ? -5.063 -8.061 8.967 1.00 69.88 99 ARG A N 1
ATOM 755 C CA . ARG A 1 99 ? -3.912 -7.523 9.713 1.00 69.88 99 ARG A CA 1
ATOM 756 C C . ARG A 1 99 ? -4.266 -6.378 10.655 1.00 69.88 99 ARG A C 1
ATOM 758 O O . ARG A 1 99 ? -3.398 -5.927 11.406 1.00 69.88 99 ARG A O 1
ATOM 765 N N . MET A 1 100 ? -5.488 -5.853 10.597 1.00 70.44 100 MET A N 1
ATOM 766 C CA . MET A 1 100 ? -5.899 -4.825 11.541 1.00 70.44 100 MET A CA 1
ATOM 767 C C . MET A 1 100 ? -6.046 -5.450 12.932 1.00 70.44 100 MET A C 1
ATOM 769 O O . MET A 1 100 ? -6.697 -6.484 13.061 1.00 70.44 100 MET A O 1
ATOM 773 N N . PRO A 1 101 ? -5.480 -4.831 13.984 1.00 63.62 101 PRO A N 1
ATOM 774 C CA . PRO A 1 101 ? -5.750 -5.273 15.342 1.00 63.62 101 PRO A CA 1
ATOM 775 C C . PRO A 1 101 ? -7.257 -5.162 15.593 1.00 63.62 101 PRO A C 1
ATOM 777 O O . PRO A 1 101 ? -7.836 -4.086 15.416 1.00 63.62 101 PRO A O 1
ATOM 780 N N . SER A 1 102 ? -7.878 -6.284 15.960 1.00 59.91 102 SER A N 1
ATOM 781 C CA . SER A 1 102 ? -9.264 -6.336 16.421 1.00 59.91 102 SER A CA 1
ATOM 782 C C . SER A 1 102 ? -9.442 -5.303 17.534 1.00 59.91 102 SER A C 1
ATOM 784 O O . SER A 1 102 ? -8.701 -5.339 18.519 1.00 59.91 102 SER A O 1
ATOM 786 N N . GLN A 1 103 ? -10.343 -4.340 17.315 1.00 50.31 103 GLN A N 1
ATOM 787 C CA . GLN A 1 103 ? -10.707 -3.347 18.329 1.00 50.31 103 GLN A CA 1
ATOM 788 C C . GLN A 1 103 ? -11.429 -3.992 19.503 1.00 50.31 103 GLN A C 1
ATOM 790 O O . GLN A 1 103 ? -12.193 -4.951 19.255 1.00 50.31 103 GLN A O 1
#

Radius of gyration: 14.99 Å; chains: 1; bounding box: 38×26×38 Å

Secondary structure (DSSP, 8-state):
---HHHHHHHHTT--S-PPEETTEEPPGGGTT-EEEEEEEETTEEEEEEEEEETTEEEEEEEEEEEEEE-TTS-EEEE----GGGHHHHHHHHHHHHHHSPP-

pLDDT: mean 75.8, std 13.59, range [37.78, 89.94]

Foldseek 3Di:
DPPVVNVVCVVQQAPDPQDDDPNAGDAPVCVQWAWDDKDDDDFKIKTKTWHDDPPDDIDIDIAIWGWDQDPSRHIDIGSDDDPVCVVVRVVNVVVVVVVDPDD